Protein AF-Q4SYL7-F1 (afdb_monomer_lite)

InterPro domains:
  IPR001849 Pleckstrin homology domain [PS50003] (1-109)
  IPR011993 PH-like domain superfamily [G3DSA:2.30.29.30] (1-110)
  IPR050839 Rho-associated Serine/Threonine Kinase [PTHR22988] (1-117)
  IPR057529 MRCK/ROCK kinase, PH domain [PF25346] (6-106)

Sequence (123 aa):
NGKRGQQGWETKYVVLDGTKVSIYDSEPREDYIKPEEEFELCLPDGEVTVHGAVGASELINTAKSDIPYVLKLESHPHTSCWPGQSLYFMAPSFPDKQRWVAVLESVVGSHRGSREKVDGDAV

Structure (mmCIF, N/CA/C/O backbone):
data_AF-Q4SYL7-F1
#
_entry.id   AF-Q4SYL7-F1
#
loop_
_atom_site.group_PDB
_atom_site.id
_atom_site.type_symbol
_atom_site.label_atom_id
_atom_site.label_alt_id
_atom_site.label_comp_id
_atom_site.label_asym_id
_atom_site.label_entity_id
_atom_site.label_seq_id
_atom_site.pdbx_PDB_ins_code
_atom_site.Cartn_x
_atom_site.Cartn_y
_atom_site.Cartn_z
_atom_site.occupancy
_atom_site.B_iso_or_equiv
_atom_site.auth_seq_id
_atom_site.auth_comp_id
_atom_site.auth_asym_id
_atom_site.auth_atom_id
_atom_site.pdbx_PDB_model_num
ATOM 1 N N . ASN A 1 1 ? -3.426 25.487 -3.664 1.00 41.53 1 ASN A N 1
ATOM 2 C CA . ASN A 1 1 ? -4.581 25.210 -2.785 1.00 41.53 1 ASN A CA 1
ATOM 3 C C . ASN A 1 1 ? -4.777 23.698 -2.748 1.00 41.53 1 ASN A C 1
ATOM 5 O O . ASN A 1 1 ? -4.746 23.124 -3.825 1.00 41.53 1 ASN A O 1
ATOM 9 N N . GLY A 1 2 ? -4.933 23.095 -1.560 1.00 41.25 2 GLY A N 1
ATOM 10 C CA . GLY A 1 2 ? -5.080 21.638 -1.321 1.00 41.25 2 GLY A CA 1
ATOM 11 C C . GLY A 1 2 ? -3.734 20.897 -1.334 1.00 41.25 2 GLY A C 1
ATOM 12 O O . GLY A 1 2 ? -2.970 21.077 -2.264 1.00 41.25 2 GLY A O 1
ATOM 13 N N . LYS A 1 3 ? -3.279 20.125 -0.342 1.00 44.00 3 LYS A N 1
ATOM 14 C CA . LYS A 1 3 ? -3.955 19.264 0.639 1.00 44.00 3 LYS A CA 1
ATOM 15 C C . LYS A 1 3 ? -3.349 19.434 2.054 1.00 44.00 3 LYS A C 1
ATOM 17 O O . LYS A 1 3 ? -2.881 18.485 2.670 1.00 44.00 3 LYS A O 1
ATOM 22 N N . ARG A 1 4 ? -3.302 20.658 2.593 1.00 42.56 4 ARG A N 1
ATOM 23 C CA . ARG A 1 4 ? -3.040 20.861 4.034 1.00 42.56 4 ARG A CA 1
ATOM 24 C C . ARG A 1 4 ? -4.371 20.731 4.777 1.00 42.56 4 ARG A C 1
ATOM 26 O O . ARG A 1 4 ? -5.039 21.744 4.943 1.00 42.56 4 ARG A O 1
ATOM 33 N N . GLY A 1 5 ? -4.790 19.524 5.173 1.00 42.84 5 GLY A N 1
ATOM 34 C CA . GLY A 1 5 ? -5.946 19.433 6.079 1.00 42.84 5 GLY A CA 1
ATOM 35 C C . GLY A 1 5 ? -6.737 18.134 6.214 1.00 42.84 5 GLY A C 1
ATOM 36 O O . GLY A 1 5 ? -7.596 18.110 7.086 1.00 42.84 5 GLY A O 1
ATOM 37 N N . GLN A 1 6 ? -6.488 17.060 5.460 1.00 51.28 6 GLN A N 1
ATOM 38 C CA . GLN A 1 6 ? -7.107 15.766 5.793 1.00 51.28 6 GLN A CA 1
ATOM 39 C C . GLN A 1 6 ? -6.293 15.102 6.906 1.00 51.28 6 GLN A C 1
ATOM 41 O O . GLN A 1 6 ? -5.378 14.319 6.675 1.00 51.28 6 GLN A O 1
ATOM 46 N N . GLN A 1 7 ? -6.562 15.518 8.143 1.00 64.69 7 GLN A N 1
ATOM 47 C CA . GLN A 1 7 ? -6.047 14.848 9.332 1.00 64.69 7 GLN A CA 1
ATOM 48 C C . GLN A 1 7 ? -6.941 13.640 9.617 1.00 64.69 7 GLN A C 1
ATOM 50 O O . GLN A 1 7 ? -7.922 13.756 10.344 1.00 64.69 7 GLN A O 1
ATOM 55 N N . GLY A 1 8 ? -6.642 12.497 9.005 1.00 80.69 8 GLY A N 1
ATOM 56 C CA . GLY A 1 8 ? -7.377 11.263 9.263 1.00 80.69 8 GLY A CA 1
ATOM 57 C C . GLY A 1 8 ? -7.404 10.315 8.076 1.00 80.69 8 GLY A C 1
ATOM 58 O O . GLY A 1 8 ? -6.897 10.625 7.001 1.00 80.69 8 GLY A O 1
ATOM 59 N N . TRP A 1 9 ? -7.998 9.149 8.304 1.00 90.56 9 TRP A N 1
ATOM 60 C CA . TRP A 1 9 ? -8.211 8.134 7.282 1.00 90.56 9 TRP A CA 1
ATOM 61 C C . TRP A 1 9 ? -9.478 8.430 6.493 1.00 90.56 9 TRP A C 1
ATOM 63 O O . TRP A 1 9 ? -10.519 8.738 7.072 1.00 90.56 9 TRP A O 1
ATOM 73 N N . GLU A 1 10 ? -9.389 8.294 5.176 1.00 92.44 10 GLU A N 1
ATOM 74 C CA . GLU A 1 10 ? -10.528 8.412 4.275 1.00 92.44 10 GLU A CA 1
ATOM 75 C C . GLU A 1 10 ? -10.882 7.046 3.703 1.00 92.44 10 GLU A C 1
ATOM 77 O O . GLU A 1 10 ? -10.008 6.232 3.402 1.00 92.44 10 GLU A O 1
ATOM 82 N N . THR A 1 11 ? -12.180 6.794 3.544 1.00 93.44 11 THR A N 1
ATOM 83 C CA . THR A 1 11 ? -12.640 5.600 2.836 1.00 93.44 11 THR A CA 1
ATOM 84 C C . THR A 1 11 ? -12.582 5.883 1.344 1.00 93.44 11 THR A C 1
ATOM 86 O O . THR A 1 11 ? -13.200 6.835 0.877 1.00 93.44 11 THR A O 1
ATOM 89 N N . LYS A 1 12 ? -11.826 5.067 0.612 1.00 95.06 12 LYS A N 1
ATOM 90 C CA . LYS A 1 12 ? -11.645 5.163 -0.838 1.00 95.06 12 LYS A CA 1
ATOM 91 C C . LYS A 1 12 ? -11.805 3.784 -1.463 1.00 95.06 12 LYS A C 1
ATOM 93 O O . LYS A 1 12 ? -11.596 2.767 -0.798 1.00 95.06 12 LYS A O 1
ATOM 98 N N . TYR A 1 13 ? -12.160 3.749 -2.740 1.00 94.50 13 TYR A N 1
ATOM 99 C CA . TYR A 1 13 ? -12.181 2.524 -3.527 1.00 94.50 13 TYR A CA 1
ATOM 100 C C . TYR A 1 13 ? -10.840 2.368 -4.244 1.00 94.50 13 TYR A C 1
ATOM 102 O O . TYR A 1 13 ? -10.414 3.266 -4.966 1.00 94.50 13 TYR A O 1
ATOM 110 N N . VAL A 1 14 ? -10.156 1.248 -4.023 1.00 96.06 14 VAL A N 1
ATOM 111 C CA . VAL A 1 14 ? -8.808 1.007 -4.551 1.00 96.06 14 VAL A CA 1
ATOM 112 C C . VAL A 1 14 ? -8.849 -0.172 -5.508 1.00 96.06 14 VAL A C 1
ATOM 114 O O . VAL A 1 14 ? -9.326 -1.249 -5.153 1.00 96.06 14 VAL A O 1
ATOM 117 N N . VAL A 1 15 ? -8.323 0.035 -6.711 1.00 95.50 15 VAL A N 1
ATOM 118 C CA . VAL A 1 15 ? -8.198 -0.986 -7.752 1.00 95.50 15 VAL A CA 1
ATOM 119 C C . VAL A 1 15 ? -6.726 -1.229 -8.022 1.00 95.50 15 VAL A C 1
ATOM 121 O O . VAL A 1 15 ? -5.948 -0.285 -8.120 1.00 95.50 15 VAL A O 1
ATOM 124 N N . LEU A 1 16 ? -6.358 -2.497 -8.158 1.00 96.06 16 LEU A N 1
ATOM 125 C CA . LEU A 1 16 ? -5.083 -2.911 -8.724 1.00 96.06 16 LEU A CA 1
ATOM 126 C C . LEU A 1 16 ? -5.359 -3.532 -10.093 1.00 96.06 16 LEU A C 1
ATOM 128 O O . LEU A 1 16 ? -5.997 -4.581 -10.163 1.00 96.06 16 LEU A O 1
ATOM 132 N N . ASP A 1 17 ? -4.881 -2.883 -11.152 1.00 93.94 17 ASP A N 1
ATOM 133 C CA . ASP A 1 17 ? -4.980 -3.351 -12.535 1.00 93.94 17 ASP A CA 1
ATOM 134 C C . ASP A 1 17 ? -3.574 -3.462 -13.136 1.00 93.94 17 ASP A C 1
ATOM 136 O O . ASP A 1 17 ? -2.836 -2.478 -13.240 1.00 93.94 17 ASP A O 1
ATOM 140 N N . GLY A 1 18 ? -3.159 -4.690 -13.458 1.00 93.19 18 GLY A N 1
ATOM 141 C CA . GLY A 1 18 ? -1.791 -4.976 -13.888 1.00 93.19 18 GLY A CA 1
ATOM 142 C C . GLY A 1 18 ? -0.759 -4.535 -12.844 1.00 93.19 18 GLY A C 1
ATOM 143 O O . GLY A 1 18 ? -0.647 -5.137 -11.777 1.00 93.19 18 GLY A O 1
ATOM 144 N N . THR A 1 19 ? 0.007 -3.493 -13.167 1.00 94.00 19 THR A N 1
ATOM 145 C CA . THR A 1 19 ? 1.041 -2.905 -12.300 1.00 94.00 19 THR A CA 1
ATOM 146 C C . THR A 1 19 ? 0.618 -1.584 -11.665 1.00 94.00 19 THR A C 1
ATOM 148 O O . THR A 1 19 ? 1.390 -0.991 -10.916 1.00 94.00 19 THR A O 1
ATOM 151 N N . LYS A 1 20 ? -0.609 -1.122 -11.913 1.00 94.81 20 LYS A N 1
ATOM 152 C CA . LYS A 1 20 ? -1.081 0.182 -11.465 1.00 94.81 20 LYS A CA 1
ATOM 153 C C . LYS A 1 20 ? -2.106 0.058 -10.342 1.00 94.81 20 LYS A C 1
ATOM 155 O O . LYS A 1 20 ? -3.080 -0.683 -10.447 1.00 94.81 20 LYS A O 1
ATOM 160 N N . VAL A 1 21 ? -1.913 0.849 -9.290 1.00 96.56 21 VAL A N 1
ATOM 161 C CA . VAL A 1 21 ? -2.909 1.088 -8.243 1.00 96.56 21 VAL A CA 1
ATOM 162 C C . VAL A 1 21 ? -3.648 2.389 -8.544 1.00 96.56 21 VAL A C 1
ATOM 164 O O . VAL A 1 21 ? -3.022 3.435 -8.700 1.00 96.56 21 VAL A O 1
ATOM 167 N N . SER A 1 22 ? -4.974 2.334 -8.591 1.00 95.38 22 SER A N 1
ATOM 168 C CA . SER A 1 22 ? -5.856 3.474 -8.843 1.00 95.38 22 SER A CA 1
ATOM 169 C C . SER A 1 22 ? -6.804 3.677 -7.665 1.00 95.38 22 SER A C 1
ATOM 171 O O . SER A 1 22 ? -7.449 2.735 -7.204 1.00 95.38 22 SER A O 1
ATOM 173 N N . ILE A 1 23 ? -6.878 4.911 -7.170 1.00 95.25 23 ILE A N 1
ATOM 174 C CA . ILE A 1 23 ? -7.678 5.305 -6.008 1.00 95.25 23 ILE A CA 1
ATOM 175 C C . ILE A 1 23 ? -8.836 6.177 -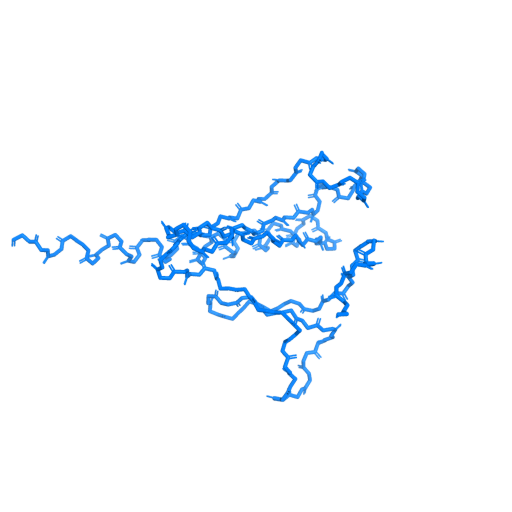6.486 1.00 95.25 23 ILE A C 1
ATOM 177 O O . ILE A 1 23 ? -8.633 7.175 -7.176 1.00 95.25 23 ILE A O 1
ATOM 181 N N . TYR A 1 24 ? -10.048 5.809 -6.094 1.00 94.25 24 TYR A N 1
ATOM 182 C CA . TYR A 1 24 ? -11.293 6.480 -6.439 1.00 94.25 24 TYR A CA 1
ATOM 183 C C . TYR A 1 24 ? -12.046 6.880 -5.172 1.00 94.25 24 TYR A C 1
ATOM 185 O O . TYR A 1 24 ? -11.940 6.222 -4.136 1.00 94.25 24 TYR A O 1
ATOM 193 N N . ASP A 1 25 ? -12.863 7.928 -5.261 1.00 91.75 25 ASP A N 1
ATOM 194 C CA . ASP A 1 25 ? -13.738 8.323 -4.152 1.00 91.75 25 ASP A CA 1
ATOM 195 C C . ASP A 1 25 ? -14.820 7.266 -3.865 1.00 91.75 25 ASP A C 1
ATOM 197 O O . ASP A 1 25 ? -15.172 6.999 -2.719 1.00 91.75 25 ASP A O 1
ATOM 201 N N . SER A 1 26 ? -15.301 6.599 -4.914 1.00 89.88 26 SER A N 1
ATOM 202 C CA . SER A 1 26 ? -16.298 5.532 -4.839 1.00 89.88 26 SER A CA 1
ATOM 203 C C . SER A 1 26 ? -16.064 4.484 -5.927 1.00 89.88 26 SER A C 1
ATOM 205 O O . SER A 1 26 ? -15.217 4.663 -6.802 1.00 89.88 26 SER A O 1
ATOM 207 N N . GLU A 1 27 ? -16.793 3.370 -5.851 1.00 89.94 27 GLU A N 1
ATOM 208 C CA . GLU A 1 27 ? -16.732 2.304 -6.853 1.00 89.94 27 GLU A CA 1
ATOM 209 C C . GLU A 1 27 ? -16.987 2.866 -8.267 1.00 89.94 27 GLU A C 1
ATOM 211 O O . GLU A 1 27 ? -18.020 3.512 -8.484 1.00 89.94 27 GLU A O 1
ATOM 216 N N . PRO A 1 28 ? -16.078 2.643 -9.234 1.00 85.81 28 PRO A N 1
ATOM 217 C CA . PRO A 1 28 ? -16.231 3.160 -10.583 1.00 85.81 28 PRO A CA 1
ATOM 218 C C . PRO A 1 28 ? -17.375 2.424 -11.302 1.00 85.81 28 PRO A C 1
ATOM 220 O O . PRO A 1 28 ? -17.265 1.247 -11.629 1.00 85.81 28 PRO A O 1
ATOM 223 N N . ARG A 1 29 ? -18.501 3.115 -11.525 1.00 81.00 29 ARG A N 1
ATOM 224 C CA . ARG A 1 29 ? -19.713 2.581 -12.185 1.00 81.00 29 ARG A CA 1
ATOM 225 C C . ARG A 1 29 ? -19.792 2.844 -13.689 1.00 81.00 29 ARG A C 1
ATOM 227 O O . ARG A 1 29 ? -20.640 2.261 -14.355 1.00 81.00 29 ARG A O 1
ATOM 234 N N . GLU A 1 30 ? -18.958 3.737 -14.207 1.00 76.00 30 GLU A N 1
ATOM 235 C CA . GLU A 1 30 ? -18.972 4.189 -15.600 1.00 76.00 30 GLU A CA 1
ATOM 236 C C . GLU A 1 30 ? -17.543 4.170 -16.151 1.00 76.00 30 GLU A C 1
ATOM 238 O O . GLU A 1 30 ? -16.600 4.483 -15.420 1.00 76.00 30 GLU A O 1
ATOM 243 N N . ASP A 1 31 ? -17.386 3.890 -17.449 1.00 66.25 31 ASP A N 1
ATOM 244 C CA . ASP A 1 31 ? -16.087 3.819 -18.146 1.00 66.25 31 ASP A CA 1
ATOM 245 C C . ASP A 1 31 ? -15.265 5.130 -18.109 1.00 66.25 31 ASP A C 1
ATOM 247 O O . ASP A 1 31 ? -14.123 5.170 -18.563 1.00 66.25 31 ASP A O 1
ATOM 251 N N . TYR A 1 32 ? -15.830 6.220 -17.575 1.00 65.06 32 TYR A N 1
ATOM 252 C CA . TYR A 1 32 ? -15.245 7.565 -17.576 1.00 65.06 32 TYR A CA 1
ATOM 253 C C . TYR A 1 32 ? -14.864 8.106 -16.195 1.00 65.06 32 TYR A C 1
ATOM 255 O O . TYR A 1 32 ? -14.452 9.265 -16.087 1.00 65.06 32 TYR A O 1
ATOM 263 N N . ILE A 1 33 ? -14.978 7.312 -15.128 1.00 81.50 33 ILE A N 1
ATOM 264 C CA . ILE A 1 33 ? -14.559 7.780 -13.805 1.00 81.50 33 ILE A CA 1
ATOM 265 C C . ILE A 1 33 ? -13.030 7.785 -13.750 1.00 81.50 33 ILE A C 1
ATOM 267 O O . ILE A 1 33 ? -12.374 6.747 -13.816 1.00 81.50 33 ILE A O 1
ATOM 271 N N . LYS A 1 34 ? -12.456 8.985 -13.637 1.00 87.62 34 LYS A N 1
ATOM 272 C CA . LYS A 1 34 ? -11.012 9.175 -13.513 1.00 87.62 34 LYS A CA 1
ATOM 273 C C . LYS A 1 34 ? -10.571 8.904 -12.067 1.00 87.62 34 LYS A C 1
ATOM 275 O O . LYS A 1 34 ? -11.236 9.398 -11.154 1.00 87.62 34 LYS A O 1
ATOM 280 N N . PRO A 1 35 ? -9.461 8.179 -11.842 1.00 91.69 35 PRO A N 1
ATOM 281 C CA . PRO A 1 35 ? -8.905 8.029 -10.502 1.00 91.69 35 PRO A CA 1
ATOM 282 C C . PRO A 1 35 ? -8.490 9.385 -9.922 1.00 91.69 35 PRO A C 1
ATOM 284 O O . PRO A 1 35 ? -7.993 10.261 -10.636 1.00 91.69 35 PRO A O 1
ATOM 287 N N . GLU A 1 36 ? -8.692 9.550 -8.617 1.00 91.12 36 GLU A N 1
ATOM 288 C CA . GLU A 1 36 ? -8.185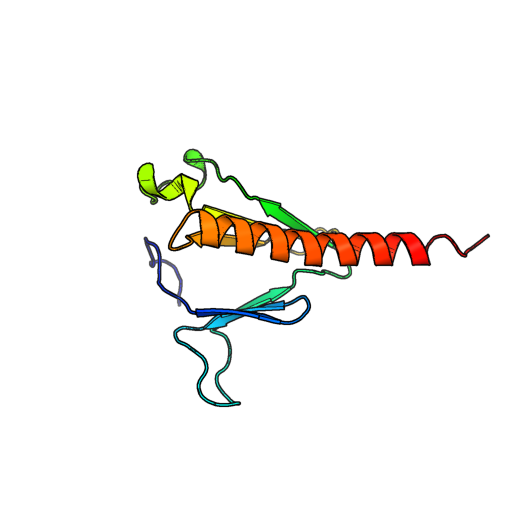 10.699 -7.863 1.00 91.12 36 GLU A CA 1
ATOM 289 C C . GLU A 1 36 ? -6.662 10.656 -7.762 1.00 91.12 36 GLU A C 1
ATOM 291 O O . GLU A 1 36 ? -5.998 11.694 -7.804 1.00 91.12 36 GLU A O 1
ATOM 296 N N . GLU A 1 37 ? -6.119 9.447 -7.629 1.00 92.00 37 GLU A N 1
ATOM 297 C CA . GLU A 1 37 ? -4.692 9.207 -7.494 1.00 92.00 37 GLU A CA 1
ATOM 298 C C . GLU A 1 37 ? -4.313 7.871 -8.140 1.00 92.00 37 GLU A C 1
ATOM 300 O O . GLU A 1 37 ? -5.068 6.899 -8.090 1.00 92.00 37 GLU A O 1
ATOM 305 N N . GLU A 1 38 ? -3.141 7.831 -8.768 1.00 92.81 38 GLU A N 1
ATOM 306 C CA . GLU A 1 38 ? -2.578 6.639 -9.401 1.00 92.81 38 GLU A CA 1
ATOM 307 C C . GLU A 1 38 ? -1.156 6.415 -8.878 1.00 92.81 38 GLU A C 1
ATOM 309 O O . GLU A 1 38 ? -0.406 7.370 -8.660 1.00 92.81 38 GLU A O 1
ATOM 314 N N . PHE A 1 39 ? -0.777 5.152 -8.701 1.00 92.75 39 PHE A N 1
ATOM 315 C CA . PHE A 1 39 ? 0.550 4.742 -8.260 1.00 92.75 39 PHE A CA 1
ATOM 316 C C . PHE A 1 39 ? 1.037 3.560 -9.092 1.00 92.75 39 PHE A C 1
ATOM 318 O O . PHE A 1 39 ? 0.371 2.529 -9.178 1.00 92.75 39 PHE A O 1
ATOM 325 N N . GLU A 1 40 ? 2.214 3.704 -9.690 1.00 92.81 40 GLU A N 1
ATOM 326 C CA . GLU A 1 40 ? 2.833 2.663 -10.506 1.00 92.81 40 GLU A CA 1
ATOM 327 C C . GLU A 1 40 ? 3.704 1.757 -9.628 1.00 92.81 40 GLU A C 1
ATOM 329 O O . GLU A 1 40 ? 4.650 2.222 -8.992 1.00 92.81 40 GLU A O 1
ATOM 334 N N . LEU A 1 41 ? 3.398 0.457 -9.589 1.00 92.50 41 LEU A N 1
ATOM 335 C CA . LEU A 1 41 ? 4.154 -0.532 -8.811 1.00 92.50 41 LEU A CA 1
ATOM 336 C C . LEU A 1 41 ? 5.454 -0.945 -9.504 1.00 92.50 41 LEU A C 1
ATOM 338 O O . LEU A 1 41 ? 6.341 -1.515 -8.872 1.00 92.50 41 LEU A O 1
ATOM 342 N N . CYS A 1 42 ? 5.558 -0.711 -10.811 1.00 88.69 42 CYS A N 1
ATOM 343 C CA . CYS A 1 42 ? 6.673 -1.142 -11.645 1.00 88.69 42 CYS A CA 1
ATOM 344 C C . CYS A 1 42 ? 7.303 0.065 -12.337 1.00 88.69 42 CYS A C 1
ATOM 346 O O . CYS A 1 42 ? 6.962 0.415 -13.465 1.00 88.69 42 CYS A O 1
ATOM 348 N N . LEU A 1 43 ? 8.227 0.721 -11.637 1.00 84.00 43 LEU A N 1
ATOM 349 C CA . LEU A 1 43 ? 8.939 1.878 -12.167 1.00 84.00 43 LEU A CA 1
ATOM 350 C C . LEU A 1 43 ? 10.067 1.434 -13.115 1.00 84.00 43 LEU A C 1
ATOM 352 O O . LEU A 1 43 ? 10.883 0.591 -12.726 1.00 84.00 43 LEU A O 1
ATOM 356 N N . PRO A 1 44 ? 10.182 2.030 -14.319 1.00 80.88 44 PRO A N 1
ATOM 357 C CA . PRO A 1 44 ? 11.314 1.778 -15.211 1.00 80.88 44 PRO A CA 1
ATOM 358 C C . PRO A 1 44 ? 12.659 2.067 -14.524 1.00 80.88 44 PRO A C 1
ATOM 360 O O . PRO A 1 44 ? 13.536 1.205 -14.481 1.00 80.88 44 PRO A O 1
ATOM 363 N N . ASP A 1 45 ? 12.760 3.229 -13.871 1.00 81.50 45 ASP A N 1
ATOM 364 C CA . ASP A 1 45 ? 13.990 3.759 -13.266 1.00 81.50 45 ASP A CA 1
ATOM 365 C C . ASP A 1 45 ? 13.862 3.940 -11.746 1.00 81.50 45 ASP A C 1
ATOM 367 O O . ASP A 1 45 ? 14.213 4.971 -11.165 1.00 81.50 45 ASP A O 1
ATOM 371 N N . GLY A 1 46 ? 13.315 2.934 -11.077 1.00 85.62 46 GLY A N 1
ATOM 372 C CA . GLY A 1 46 ? 13.212 2.923 -9.627 1.00 85.62 46 GLY A CA 1
ATOM 373 C C . GLY A 1 46 ? 12.779 1.571 -9.105 1.00 85.62 46 GLY A C 1
ATOM 374 O O . GLY A 1 46 ? 12.605 0.613 -9.862 1.00 85.62 46 GLY A O 1
ATOM 375 N N . GLU A 1 47 ? 12.568 1.523 -7.801 1.00 88.75 47 GLU A N 1
ATOM 376 C CA . GLU A 1 47 ? 11.980 0.372 -7.147 1.00 88.75 47 GLU A CA 1
ATOM 377 C C . GLU A 1 47 ? 10.775 0.762 -6.303 1.00 88.75 47 GLU A C 1
ATOM 379 O O . GLU A 1 47 ? 10.655 1.886 -5.816 1.00 88.75 47 GLU A O 1
ATOM 384 N N . VAL A 1 48 ? 9.873 -0.196 -6.137 1.00 92.94 48 VAL A N 1
ATOM 385 C CA . VAL A 1 48 ? 8.763 -0.103 -5.198 1.00 92.94 48 VAL A CA 1
ATOM 386 C C . VAL A 1 48 ? 8.954 -1.183 -4.145 1.00 92.94 48 VAL A C 1
ATOM 388 O O . VAL A 1 48 ? 9.356 -2.310 -4.459 1.00 92.94 48 VAL A O 1
ATOM 391 N N . THR A 1 49 ? 8.662 -0.825 -2.900 1.00 93.88 49 THR A N 1
ATOM 392 C CA . THR A 1 49 ? 8.688 -1.726 -1.751 1.00 93.88 49 THR A CA 1
ATOM 393 C C . THR A 1 49 ? 7.309 -1.758 -1.108 1.00 93.88 49 THR A C 1
ATOM 395 O O . THR A 1 49 ? 6.667 -0.723 -0.908 1.00 93.88 49 THR A O 1
ATOM 398 N N . VAL A 1 50 ? 6.845 -2.967 -0.793 1.00 96.88 50 VAL A N 1
ATOM 399 C CA . VAL A 1 50 ? 5.602 -3.201 -0.058 1.00 96.88 50 VAL A CA 1
ATOM 400 C C . VAL A 1 50 ? 5.965 -3.474 1.394 1.00 96.88 50 VAL A C 1
ATOM 402 O O . VAL A 1 50 ? 6.719 -4.395 1.695 1.00 96.88 50 VAL A O 1
ATOM 405 N N . HIS A 1 51 ? 5.426 -2.675 2.305 1.00 96.75 51 HIS A N 1
ATOM 406 C CA . HIS A 1 51 ? 5.628 -2.843 3.736 1.00 96.75 51 HIS A CA 1
ATOM 407 C C . HIS A 1 51 ? 4.332 -3.350 4.362 1.00 96.75 51 HIS A C 1
ATOM 409 O O . HIS A 1 51 ? 3.380 -2.597 4.581 1.00 96.75 51 HIS A O 1
ATOM 415 N N . GLY A 1 52 ? 4.305 -4.641 4.694 1.00 95.31 52 GLY A N 1
ATOM 416 C CA . GLY A 1 52 ? 3.197 -5.257 5.425 1.00 95.31 52 GLY A CA 1
ATOM 417 C C . GLY A 1 52 ? 3.128 -4.865 6.906 1.00 95.31 52 GLY A C 1
ATOM 418 O O . GLY A 1 52 ? 2.175 -5.229 7.589 1.00 95.31 52 GLY A O 1
ATOM 419 N N . ALA A 1 53 ? 4.110 -4.140 7.436 1.00 93.25 53 ALA A N 1
ATOM 420 C CA . ALA A 1 53 ? 4.098 -3.619 8.797 1.00 93.25 53 ALA A CA 1
ATOM 421 C C . ALA A 1 53 ? 4.630 -2.187 8.801 1.00 93.25 53 ALA A C 1
ATOM 423 O O . ALA A 1 53 ? 5.663 -1.906 8.197 1.00 93.25 53 ALA A O 1
ATOM 424 N N . VAL A 1 54 ? 3.921 -1.304 9.501 1.00 93.19 54 VAL A N 1
ATOM 425 C CA . VAL A 1 54 ? 4.247 0.120 9.615 1.00 93.19 54 VAL A CA 1
ATOM 426 C C . VAL A 1 54 ? 4.448 0.455 11.091 1.00 93.19 54 VAL A C 1
ATOM 428 O O . VAL A 1 54 ? 3.727 -0.046 11.958 1.00 93.19 54 VAL A O 1
ATOM 431 N N . GLY A 1 55 ? 5.457 1.270 11.397 1.00 89.81 55 GLY A N 1
ATOM 432 C CA . GLY A 1 55 ? 5.749 1.676 12.769 1.00 89.81 55 GLY A CA 1
ATOM 433 C C . GLY A 1 55 ? 4.744 2.708 13.281 1.00 89.81 55 GLY A C 1
ATOM 434 O O . GLY A 1 55 ? 4.385 3.642 12.572 1.00 89.81 55 GLY A O 1
ATOM 435 N N . ALA A 1 56 ? 4.338 2.616 14.550 1.00 87.50 56 ALA A N 1
ATOM 436 C CA . ALA A 1 56 ? 3.423 3.598 15.147 1.00 87.50 56 ALA A CA 1
ATOM 437 C C . ALA A 1 56 ? 3.978 5.040 15.132 1.00 87.50 56 ALA A C 1
ATOM 439 O O . ALA A 1 56 ? 3.212 5.997 15.107 1.00 87.50 56 ALA A O 1
ATOM 440 N N . SER A 1 57 ? 5.306 5.203 15.127 1.00 88.69 57 SER A N 1
ATOM 441 C CA . SER A 1 57 ? 5.979 6.505 15.019 1.00 88.69 57 SER A CA 1
ATOM 442 C C . SER A 1 57 ? 5.838 7.160 13.644 1.00 88.69 57 SER A C 1
ATOM 444 O O . SER A 1 57 ? 5.984 8.372 13.539 1.00 88.69 57 SER A O 1
ATOM 446 N N . GLU A 1 58 ? 5.568 6.374 12.601 1.00 89.06 58 GLU A N 1
ATOM 447 C CA . GLU A 1 58 ? 5.358 6.857 11.232 1.00 89.06 58 GLU A CA 1
ATOM 448 C C . GLU A 1 58 ? 3.945 7.435 11.054 1.00 89.06 58 GLU A C 1
ATOM 450 O O . GLU A 1 58 ? 3.729 8.335 10.249 1.00 89.06 58 GLU A O 1
ATOM 455 N N . LEU A 1 59 ? 2.988 6.973 11.869 1.00 90.06 59 LEU A N 1
ATOM 456 C CA . LEU A 1 59 ? 1.566 7.299 11.769 1.00 90.06 59 LEU A CA 1
ATOM 457 C C . LEU A 1 59 ? 1.046 7.969 13.047 1.00 90.06 59 LEU A C 1
ATOM 459 O O . LEU A 1 59 ? 0.158 7.455 13.727 1.00 90.06 59 LEU A O 1
ATOM 463 N N . ILE A 1 60 ? 1.575 9.154 13.358 1.00 87.31 60 ILE A N 1
ATOM 464 C CA . ILE A 1 60 ? 1.289 9.890 14.606 1.00 87.31 60 ILE A CA 1
ATOM 465 C C . ILE A 1 60 ? -0.201 10.196 14.850 1.00 87.31 60 ILE A C 1
ATOM 467 O O . ILE A 1 60 ? -0.606 10.373 15.995 1.00 87.31 60 ILE A O 1
ATOM 471 N N . ASN A 1 61 ? -1.014 10.230 13.789 1.00 87.75 61 ASN A N 1
ATOM 472 C CA . ASN A 1 61 ? -2.450 10.522 13.844 1.00 87.75 61 ASN A CA 1
ATOM 473 C C . ASN A 1 61 ? -3.327 9.266 13.677 1.00 87.75 61 ASN A C 1
ATOM 475 O O . ASN A 1 61 ? -4.507 9.378 13.362 1.00 87.75 61 ASN A O 1
ATOM 479 N N . THR A 1 62 ? -2.760 8.068 13.849 1.00 90.25 62 THR A N 1
ATOM 480 C CA . THR A 1 62 ? -3.487 6.792 13.753 1.00 90.25 62 THR A CA 1
ATOM 481 C C . THR A 1 62 ? -3.609 6.145 15.124 1.00 90.25 62 THR A C 1
ATOM 483 O O . THR A 1 62 ? -2.656 6.138 15.906 1.00 90.25 62 THR A O 1
ATOM 486 N N . ALA A 1 63 ? -4.779 5.583 15.438 1.00 91.50 63 ALA A N 1
ATOM 487 C CA . ALA A 1 63 ? -4.953 4.873 16.695 1.00 91.50 63 ALA A CA 1
ATOM 488 C C . ALA A 1 63 ? -4.050 3.632 16.735 1.00 91.50 63 ALA A C 1
ATOM 490 O O . ALA A 1 63 ? -3.898 2.911 15.749 1.00 91.50 63 ALA A O 1
ATOM 491 N N . LYS A 1 64 ? -3.468 3.341 17.904 1.00 91.19 64 LYS A N 1
ATOM 492 C CA . LYS A 1 64 ? -2.568 2.186 18.080 1.00 91.19 64 LYS A CA 1
ATOM 493 C C . LYS A 1 64 ? -3.239 0.851 17.743 1.00 91.19 64 LYS A C 1
ATOM 495 O O . LYS A 1 64 ? -2.555 -0.065 17.300 1.00 91.19 64 LYS A O 1
ATOM 500 N N . SER A 1 65 ? -4.553 0.756 17.956 1.00 93.94 65 SER A N 1
ATOM 501 C CA . SER A 1 65 ? -5.380 -0.399 17.588 1.00 93.94 65 SER A CA 1
ATOM 502 C C . SER A 1 65 ? -5.423 -0.653 16.088 1.00 93.94 65 SER A C 1
ATOM 504 O O . SER A 1 65 ? -5.641 -1.794 15.690 1.00 93.94 65 SER A O 1
ATOM 506 N N . ASP A 1 66 ? -5.203 0.384 15.278 1.00 94.06 66 ASP A N 1
ATOM 507 C CA . ASP A 1 66 ? -5.441 0.326 13.840 1.00 94.06 66 ASP A CA 1
ATOM 508 C C . ASP A 1 66 ? -4.150 0.069 13.053 1.00 94.06 66 ASP A C 1
ATOM 510 O O . AS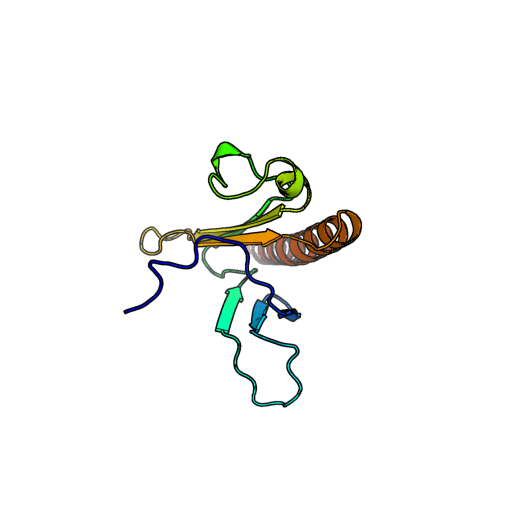P A 1 66 ? -4.191 -0.450 11.940 1.00 94.06 66 ASP A O 1
ATOM 514 N N . ILE A 1 67 ? -2.987 0.348 13.660 1.00 94.50 67 ILE A N 1
ATOM 515 C CA . ILE A 1 67 ? -1.651 0.089 13.095 1.00 94.50 67 ILE A CA 1
ATOM 516 C C . ILE A 1 67 ? -1.505 -1.331 12.509 1.00 94.50 67 ILE A C 1
ATOM 518 O O . ILE A 1 67 ? -0.957 -1.458 11.412 1.00 94.50 67 ILE A O 1
ATOM 522 N N . PRO A 1 68 ? -2.011 -2.412 13.145 1.00 95.50 68 PRO A N 1
ATOM 523 C CA . PRO A 1 68 ? -1.925 -3.758 12.582 1.00 95.50 68 PRO A CA 1
ATOM 524 C C . PRO A 1 68 ? -2.631 -3.932 11.232 1.00 95.50 68 PRO A C 1
ATOM 526 O O . PRO A 1 68 ? -2.296 -4.877 10.518 1.00 95.50 68 PRO A O 1
ATOM 529 N N . TYR A 1 69 ? -3.563 -3.049 10.862 1.00 96.75 69 TYR A N 1
ATOM 530 C CA . TYR A 1 69 ? -4.311 -3.094 9.600 1.00 96.75 69 TYR A CA 1
ATOM 531 C C . TYR A 1 69 ? -3.723 -2.193 8.510 1.00 96.75 69 TYR A C 1
ATOM 533 O O . TYR A 1 69 ? -4.218 -2.209 7.383 1.00 96.75 69 TYR A O 1
ATOM 541 N N . VAL A 1 70 ? -2.664 -1.439 8.821 1.00 96.75 70 VAL A N 1
ATOM 542 C CA . VAL A 1 70 ? -2.017 -0.544 7.862 1.00 96.75 70 VAL A CA 1
ATOM 543 C C . VAL A 1 70 ? -0.910 -1.266 7.092 1.00 96.75 70 VAL A C 1
ATOM 545 O O . VAL A 1 70 ? -0.137 -2.044 7.659 1.00 96.75 70 VAL A O 1
ATOM 548 N N . LEU A 1 71 ? -0.838 -0.992 5.792 1.00 97.56 71 LEU A N 1
ATOM 549 C CA . LEU A 1 71 ? 0.272 -1.333 4.902 1.00 97.56 71 LEU A CA 1
ATOM 550 C C . LEU A 1 71 ? 0.759 -0.070 4.180 1.00 97.56 71 LEU A C 1
ATOM 552 O O . LEU A 1 71 ? 0.001 0.893 4.038 1.00 97.56 71 LEU A O 1
ATOM 556 N N . LYS A 1 72 ? 2.013 -0.077 3.725 1.00 96.69 72 LYS A N 1
ATOM 557 C CA . LYS A 1 72 ? 2.634 1.044 3.007 1.00 96.69 72 LYS A CA 1
ATOM 558 C C . LYS A 1 72 ? 3.204 0.587 1.665 1.00 96.69 72 LYS A C 1
ATOM 560 O O . LYS A 1 72 ? 3.838 -0.463 1.589 1.00 96.69 72 LYS A O 1
ATOM 565 N N . LEU A 1 73 ? 3.001 1.399 0.634 1.00 95.75 73 LEU A N 1
ATOM 566 C CA . LEU A 1 73 ? 3.746 1.354 -0.620 1.00 95.75 73 LEU A CA 1
ATOM 567 C C . LEU A 1 73 ? 4.755 2.493 -0.630 1.00 95.75 73 LEU A C 1
ATOM 569 O O . LEU A 1 73 ? 4.384 3.633 -0.360 1.00 95.75 73 LEU A O 1
ATOM 573 N N . GLU A 1 74 ? 6.008 2.193 -0.947 1.00 93.44 74 GLU A N 1
ATOM 574 C CA . GLU A 1 74 ? 7.071 3.192 -1.016 1.00 93.44 74 GLU A CA 1
ATOM 575 C C . GLU A 1 74 ? 7.824 3.082 -2.337 1.00 93.44 74 GLU A C 1
ATOM 577 O O . GLU A 1 74 ? 8.357 2.019 -2.659 1.00 93.44 74 GLU A O 1
ATOM 582 N N . SER A 1 75 ? 7.864 4.171 -3.104 1.00 90.94 75 SER A N 1
ATOM 583 C CA . SER A 1 75 ? 8.686 4.268 -4.305 1.00 90.94 75 SER A CA 1
ATOM 584 C C . SER A 1 75 ? 10.026 4.930 -4.007 1.00 90.94 75 SER A C 1
ATOM 586 O O . SER A 1 75 ? 10.101 5.963 -3.342 1.00 90.94 75 SER A O 1
ATOM 588 N N . HIS A 1 76 ? 11.084 4.350 -4.561 1.00 86.75 76 HIS A N 1
ATOM 589 C CA . HIS A 1 76 ? 12.454 4.833 -4.476 1.00 86.75 76 HIS A CA 1
ATOM 590 C C . HIS A 1 76 ? 12.992 5.040 -5.901 1.00 86.75 76 HIS A C 1
ATOM 592 O O . HIS A 1 76 ? 13.404 4.080 -6.558 1.00 86.75 76 HIS A O 1
ATOM 598 N N . PRO A 1 77 ? 12.958 6.277 -6.425 1.00 82.19 77 PRO A N 1
ATOM 599 C CA . PRO A 1 77 ? 13.541 6.595 -7.725 1.00 82.19 77 PRO A CA 1
ATOM 600 C C . PRO A 1 77 ? 15.061 6.386 -7.704 1.00 82.19 77 PRO A C 1
ATOM 602 O O . PRO A 1 77 ? 15.734 6.822 -6.771 1.00 82.19 77 PRO A O 1
ATOM 605 N N . HIS A 1 78 ? 15.625 5.759 -8.740 1.00 76.50 78 HIS A N 1
ATOM 606 C CA . HIS A 1 78 ? 17.082 5.593 -8.858 1.00 76.50 78 HIS A CA 1
ATOM 607 C C . HIS A 1 78 ? 17.787 6.889 -9.279 1.00 76.50 78 HIS A C 1
ATOM 609 O O . HIS A 1 78 ? 18.984 7.061 -9.050 1.00 76.50 78 HIS A O 1
ATOM 615 N N . THR A 1 79 ? 17.053 7.821 -9.885 1.00 69.00 79 THR A N 1
ATOM 616 C CA . THR A 1 79 ? 17.558 9.144 -10.255 1.00 69.00 79 THR A CA 1
ATOM 617 C C . THR A 1 79 ? 17.188 10.172 -9.190 1.00 69.00 79 THR A C 1
ATOM 619 O O . THR A 1 79 ? 16.016 10.313 -8.845 1.00 69.00 79 THR A O 1
ATOM 622 N N . SER A 1 80 ? 18.163 10.957 -8.729 1.00 60.25 80 SER A N 1
ATOM 623 C CA . SER A 1 80 ? 18.048 11.915 -7.614 1.00 60.25 80 SER A CA 1
ATOM 624 C C . SER A 1 80 ? 17.065 13.082 -7.822 1.00 60.25 80 SER A C 1
ATOM 626 O O . SER A 1 80 ? 16.974 13.963 -6.970 1.00 60.25 80 SER A O 1
ATOM 628 N N . CYS A 1 81 ? 16.377 13.149 -8.963 1.00 55.31 81 CYS A N 1
ATOM 629 C CA . CYS A 1 81 ? 15.509 14.259 -9.355 1.00 55.31 81 CYS A CA 1
ATOM 630 C C . CYS A 1 81 ? 14.042 14.109 -8.921 1.00 55.31 81 CYS A C 1
ATOM 632 O O . CYS A 1 81 ? 13.294 15.077 -9.053 1.00 55.31 81 CYS A O 1
ATOM 634 N N . TRP A 1 82 ? 13.639 12.966 -8.358 1.00 59.62 82 TRP A N 1
ATOM 635 C CA . TRP A 1 82 ? 12.275 12.754 -7.868 1.00 59.62 82 TRP A CA 1
ATOM 636 C C . TRP A 1 82 ? 12.285 12.304 -6.404 1.00 59.62 82 TRP A C 1
ATOM 638 O O . TRP A 1 82 ? 13.011 11.368 -6.065 1.00 59.62 82 TRP A O 1
ATOM 648 N N . PRO A 1 83 ? 11.517 12.954 -5.511 1.00 70.19 83 PRO A N 1
ATOM 649 C CA . PRO A 1 83 ? 11.350 12.449 -4.157 1.00 70.19 83 PRO A CA 1
ATOM 650 C C . PRO A 1 83 ? 10.584 11.122 -4.205 1.00 70.19 83 PRO A C 1
ATOM 652 O O . PRO A 1 83 ? 9.648 10.972 -4.992 1.00 70.19 83 PRO A O 1
ATOM 655 N N . GLY A 1 84 ? 10.972 10.170 -3.358 1.00 79.88 84 GLY A N 1
ATOM 656 C CA . GLY A 1 84 ? 10.187 8.956 -3.156 1.00 79.88 84 GLY A CA 1
ATOM 657 C C . GLY A 1 84 ? 8.770 9.280 -2.682 1.00 79.88 84 GLY A C 1
ATOM 658 O O . GLY A 1 84 ? 8.557 10.255 -1.955 1.00 79.88 84 GLY A O 1
ATOM 659 N N . GLN A 1 85 ? 7.797 8.480 -3.107 1.00 87.25 85 GLN A N 1
ATOM 660 C CA . GLN A 1 85 ? 6.397 8.626 -2.717 1.00 87.25 85 GLN A CA 1
ATOM 661 C C . GLN A 1 85 ? 6.012 7.491 -1.772 1.00 87.25 85 GLN A C 1
ATOM 663 O O . GLN A 1 85 ? 6.303 6.329 -2.037 1.00 87.25 85 GLN A O 1
ATOM 668 N N . SER A 1 86 ? 5.327 7.828 -0.679 1.00 90.81 86 SER A N 1
ATOM 669 C CA . SER A 1 86 ? 4.749 6.857 0.250 1.00 90.81 86 SER A CA 1
ATOM 670 C C . SER A 1 86 ? 3.228 6.938 0.227 1.00 90.81 86 SER A C 1
ATOM 672 O O . SER A 1 86 ? 2.672 8.023 0.391 1.00 90.81 86 SER A O 1
ATOM 674 N N . LEU A 1 87 ? 2.567 5.793 0.067 1.00 93.25 87 LEU A N 1
ATOM 675 C CA . LEU A 1 87 ? 1.122 5.640 0.218 1.00 93.25 87 LEU A CA 1
ATOM 676 C C . LEU A 1 87 ? 0.820 4.668 1.3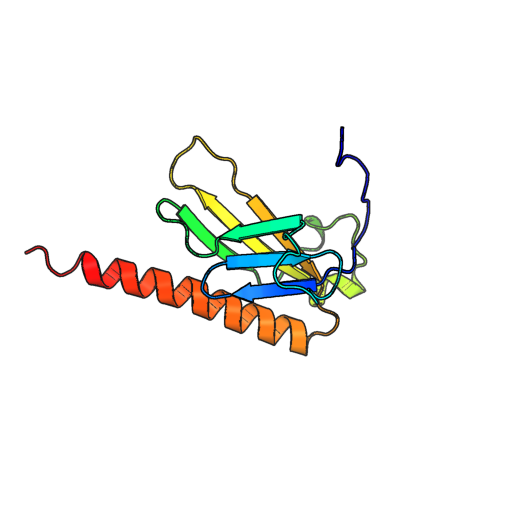45 1.00 93.25 87 LEU A C 1
ATOM 678 O O . LEU A 1 87 ? 1.443 3.614 1.437 1.00 93.25 87 LEU A O 1
ATOM 682 N N . TYR A 1 88 ? -0.164 5.004 2.173 1.00 94.69 88 TYR A N 1
ATOM 683 C CA . TYR A 1 88 ? -0.605 4.160 3.276 1.00 94.69 88 TYR A CA 1
ATOM 684 C C . TYR A 1 88 ? -2.052 3.745 3.055 1.00 94.69 88 TYR A C 1
ATOM 686 O O . TYR A 1 88 ? -2.906 4.586 2.783 1.00 94.69 88 TYR A O 1
ATOM 694 N N . PHE A 1 89 ? -2.334 2.458 3.231 1.00 95.81 89 PHE A N 1
ATOM 695 C CA . PHE A 1 89 ? -3.688 1.920 3.178 1.00 95.81 89 PHE A CA 1
ATOM 696 C C . PHE A 1 89 ? -4.029 1.280 4.512 1.00 95.81 89 PHE A C 1
ATOM 698 O O . PHE A 1 89 ? -3.270 0.452 5.013 1.00 95.81 89 PHE A O 1
ATOM 705 N N . MET A 1 90 ? -5.188 1.630 5.062 1.00 96.56 90 MET A N 1
ATOM 706 C CA . MET A 1 90 ? -5.790 0.908 6.175 1.00 96.56 90 MET A CA 1
ATOM 707 C C . MET A 1 90 ? -6.819 -0.073 5.620 1.00 96.56 90 MET A C 1
ATOM 709 O O . MET A 1 90 ? -7.815 0.335 5.026 1.00 96.56 90 MET A O 1
ATOM 713 N N . ALA A 1 91 ? -6.578 -1.368 5.802 1.00 97.06 91 ALA A N 1
ATOM 714 C CA . ALA A 1 91 ? -7.537 -2.390 5.410 1.00 97.06 91 ALA A CA 1
ATOM 715 C C . ALA A 1 91 ? -8.685 -2.488 6.436 1.00 97.06 91 ALA A C 1
ATOM 717 O O . ALA A 1 91 ? -8.455 -2.291 7.630 1.00 97.06 91 ALA A O 1
ATOM 718 N N . PRO A 1 92 ? -9.903 -2.877 6.019 1.00 95.06 92 PRO A N 1
ATOM 719 C CA . PRO A 1 92 ? -11.035 -3.053 6.935 1.00 95.06 92 PRO A CA 1
ATOM 720 C C . PRO A 1 92 ? -10.872 -4.270 7.861 1.00 95.06 92 PRO A C 1
ATOM 722 O O . PRO A 1 92 ? -11.588 -4.403 8.852 1.00 95.06 92 PRO A O 1
ATOM 725 N N . SER A 1 93 ? -9.948 -5.181 7.538 1.00 97.00 93 SER A N 1
ATOM 726 C CA . SER A 1 93 ? -9.644 -6.362 8.339 1.00 97.00 93 SER A CA 1
ATOM 727 C C . SER A 1 93 ? -8.207 -6.845 8.113 1.00 97.00 93 SER A C 1
ATOM 729 O O . SER A 1 93 ? -7.571 -6.534 7.102 1.00 97.00 93 SER A O 1
ATOM 731 N N . PHE A 1 94 ? -7.681 -7.647 9.043 1.00 96.25 94 PHE A N 1
ATOM 732 C CA . PHE A 1 94 ? -6.351 -8.245 8.889 1.00 96.25 94 PHE A CA 1
ATOM 733 C C . PHE A 1 94 ? -6.268 -9.234 7.708 1.00 96.25 94 PHE A C 1
ATOM 735 O O . PHE A 1 94 ? -5.287 -9.172 6.968 1.00 96.25 94 PHE A O 1
ATOM 742 N N . PRO A 1 95 ? -7.270 -10.104 7.457 1.00 98.06 95 PRO A N 1
ATOM 743 C CA . PRO A 1 95 ? -7.295 -10.920 6.243 1.00 98.06 95 PRO A CA 1
ATOM 744 C C . PRO A 1 95 ? -7.238 -10.099 4.952 1.00 98.06 95 PRO A C 1
ATOM 746 O O . PRO A 1 95 ? -6.502 -10.465 4.038 1.00 98.06 95 PRO A O 1
ATOM 749 N N . ASP A 1 96 ? -7.960 -8.977 4.878 1.00 97.75 96 ASP A N 1
ATOM 750 C CA . ASP A 1 96 ? -7.927 -8.120 3.689 1.00 97.75 96 ASP A CA 1
ATOM 751 C C . ASP A 1 96 ? -6.561 -7.461 3.518 1.00 97.75 96 ASP A C 1
ATOM 753 O O . ASP A 1 96 ? -6.014 -7.477 2.417 1.00 97.75 96 ASP A O 1
ATOM 757 N N . LYS A 1 97 ? -5.946 -6.990 4.611 1.00 97.88 97 LYS A N 1
ATOM 758 C CA . LYS A 1 97 ? -4.554 -6.525 4.592 1.00 97.88 97 LYS A CA 1
ATOM 759 C C . LYS A 1 97 ? -3.618 -7.592 4.026 1.00 97.88 97 LYS A C 1
ATOM 761 O O . LYS A 1 97 ? -2.809 -7.285 3.159 1.00 97.88 97 LYS A O 1
ATOM 766 N N . GLN A 1 98 ? -3.700 -8.830 4.516 1.00 98.19 98 GLN A N 1
ATOM 767 C CA . GLN A 1 98 ? -2.818 -9.915 4.071 1.00 98.19 98 GLN A CA 1
ATOM 768 C C . GLN A 1 98 ? -2.996 -10.219 2.579 1.00 98.19 98 GLN A C 1
ATOM 770 O O . GLN A 1 98 ? -2.004 -10.401 1.879 1.00 98.19 98 GLN A O 1
ATOM 775 N N . ARG A 1 99 ? -4.238 -10.216 2.074 1.00 98.31 99 ARG A N 1
ATOM 776 C CA . ARG A 1 99 ? -4.514 -10.375 0.636 1.00 98.31 99 ARG A CA 1
ATOM 777 C C . ARG A 1 99 ? -3.884 -9.256 -0.187 1.00 98.31 99 ARG A C 1
ATOM 779 O O . ARG A 1 99 ? -3.234 -9.546 -1.186 1.00 98.31 99 ARG A O 1
ATOM 786 N N . TRP A 1 100 ? -4.050 -8.006 0.248 1.00 98.25 100 TRP A N 1
ATOM 787 C CA . TRP A 1 100 ? -3.464 -6.844 -0.420 1.00 98.25 100 TRP A CA 1
ATOM 788 C C . TRP A 1 100 ? -1.936 -6.892 -0.429 1.00 98.25 100 TRP A C 1
ATOM 790 O O . TRP A 1 100 ? -1.335 -6.738 -1.485 1.00 98.25 100 TRP A O 1
ATOM 800 N N . VAL A 1 101 ? -1.300 -7.166 0.713 1.00 98.31 101 VAL A N 1
ATOM 801 C CA . VAL A 1 101 ? 0.163 -7.309 0.793 1.00 98.31 101 VAL A CA 1
ATOM 802 C C . VAL A 1 101 ? 0.648 -8.395 -0.168 1.00 98.31 101 VAL A C 1
ATOM 804 O O . VAL A 1 101 ? 1.506 -8.117 -0.998 1.00 98.31 101 VAL A O 1
ATOM 807 N N . ALA A 1 102 ? 0.037 -9.583 -0.137 1.00 97.81 102 ALA A N 1
ATOM 808 C CA . ALA A 1 102 ? 0.452 -10.703 -0.976 1.00 97.81 102 ALA A CA 1
ATOM 809 C C . ALA A 1 102 ? 0.339 -10.407 -2.482 1.00 97.81 102 ALA A C 1
ATOM 811 O O . ALA A 1 102 ? 1.251 -10.736 -3.243 1.00 97.81 102 ALA A O 1
ATOM 812 N N . VAL A 1 103 ? -0.759 -9.784 -2.935 1.00 97.81 103 VAL A N 1
ATOM 813 C CA . VAL A 1 103 ? -0.922 -9.460 -4.364 1.00 97.81 103 VAL A CA 1
ATOM 814 C C . VAL A 1 103 ? 0.030 -8.347 -4.805 1.00 97.81 103 VAL A C 1
ATOM 816 O O . VAL A 1 103 ? 0.644 -8.461 -5.864 1.00 97.81 103 VAL A O 1
ATOM 819 N N . LEU A 1 104 ? 0.228 -7.313 -3.980 1.00 97.62 104 LEU A N 1
ATOM 820 C CA . LEU A 1 104 ? 1.145 -6.211 -4.281 1.00 97.62 104 LEU A CA 1
ATOM 821 C C . LEU A 1 104 ? 2.599 -6.705 -4.345 1.00 97.62 104 LEU A C 1
ATOM 823 O O . LEU A 1 104 ? 3.316 -6.388 -5.293 1.00 97.62 104 LEU A O 1
ATOM 827 N N . GLU A 1 105 ? 3.019 -7.531 -3.382 1.00 96.25 105 GLU A N 1
ATOM 828 C CA . GLU A 1 105 ? 4.343 -8.164 -3.374 1.00 96.25 105 GLU A CA 1
ATOM 829 C C . GLU A 1 105 ? 4.542 -9.071 -4.591 1.00 96.25 105 GLU A C 1
ATOM 831 O O . GLU A 1 105 ? 5.610 -9.053 -5.202 1.00 96.25 105 GLU A O 1
ATOM 836 N N . SER A 1 106 ? 3.515 -9.831 -4.986 1.00 95.50 106 SER A N 1
ATOM 837 C CA . SER A 1 106 ? 3.573 -10.693 -6.169 1.00 95.50 106 SER A CA 1
ATOM 838 C C . SER A 1 106 ? 3.780 -9.897 -7.460 1.00 95.50 106 SER A C 1
ATOM 840 O O . SER A 1 106 ? 4.617 -10.283 -8.281 1.00 95.50 106 SER A O 1
ATOM 842 N N . VAL A 1 107 ? 3.077 -8.772 -7.631 1.00 95.12 107 VAL A N 1
ATOM 843 C CA . VAL A 1 107 ? 3.232 -7.893 -8.802 1.00 95.12 107 VAL A CA 1
ATOM 844 C C . VAL A 1 107 ? 4.631 -7.271 -8.837 1.00 95.12 107 VAL A C 1
ATOM 846 O O . VAL A 1 107 ? 5.332 -7.394 -9.843 1.00 95.12 107 VAL A O 1
ATOM 849 N N . VAL A 1 108 ? 5.080 -6.682 -7.722 1.00 92.81 108 VAL A N 1
ATOM 850 C CA . VAL A 1 108 ? 6.419 -6.072 -7.609 1.00 92.81 108 VAL A CA 1
ATOM 851 C C . VAL A 1 108 ? 7.526 -7.112 -7.831 1.00 92.81 108 VAL A C 1
ATOM 853 O O . VAL A 1 108 ? 8.479 -6.862 -8.573 1.00 92.81 108 VAL A O 1
ATOM 856 N N . GLY A 1 109 ? 7.404 -8.297 -7.230 1.00 89.69 109 GLY A N 1
ATOM 857 C CA . GLY A 1 109 ? 8.375 -9.384 -7.362 1.00 89.69 109 GLY A CA 1
ATOM 858 C C . GLY A 1 109 ? 8.449 -9.958 -8.779 1.00 89.69 109 GLY A C 1
ATOM 859 O O . GLY A 1 109 ? 9.543 -10.215 -9.284 1.00 89.69 109 GLY A O 1
ATOM 860 N N . SER A 1 110 ? 7.306 -10.094 -9.460 1.00 86.19 110 SER A N 1
ATOM 861 C CA . SER A 1 110 ? 7.254 -10.579 -10.848 1.00 86.19 110 SER A CA 1
ATOM 862 C C . SER A 1 110 ? 7.976 -9.636 -11.814 1.00 86.19 110 SER A C 1
ATOM 864 O O . SER A 1 110 ? 8.663 -10.093 -12.729 1.00 86.19 110 SER A O 1
ATOM 866 N N . HIS A 1 111 ? 7.883 -8.321 -11.593 1.00 78.56 111 HIS A N 1
ATOM 867 C CA . HIS A 1 111 ? 8.579 -7.338 -12.420 1.00 78.56 111 HIS A CA 1
ATOM 868 C C . HIS A 1 111 ? 10.101 -7.385 -12.231 1.00 78.56 111 HIS A C 1
ATOM 870 O O . HIS A 1 111 ? 10.837 -7.381 -13.222 1.00 78.56 111 HIS A O 1
ATOM 876 N N . ARG A 1 112 ? 10.584 -7.525 -10.986 1.00 72.50 112 ARG A N 1
ATOM 877 C CA . ARG A 1 112 ? 12.021 -7.699 -10.698 1.00 72.50 112 ARG A CA 1
ATOM 878 C C . ARG A 1 112 ? 12.592 -8.926 -11.421 1.00 72.50 112 ARG A C 1
ATOM 880 O O . ARG A 1 112 ? 13.538 -8.789 -12.193 1.00 72.50 112 ARG A O 1
ATOM 887 N N . GLY A 1 113 ? 11.923 -10.076 -11.304 1.00 62.09 113 GLY A N 1
ATOM 888 C CA . GLY A 1 113 ? 12.359 -11.317 -11.954 1.00 62.09 113 GLY A CA 1
ATOM 889 C C . GLY A 1 113 ? 12.314 -11.289 -13.490 1.00 62.09 113 GLY A C 1
ATOM 890 O O . GLY A 1 113 ? 12.989 -12.087 -14.138 1.00 62.09 113 GLY A O 1
ATOM 891 N N . SER A 1 114 ? 11.540 -10.379 -14.095 1.00 61.88 114 SER A N 1
ATOM 892 C CA . SER A 1 114 ? 11.554 -10.154 -15.548 1.00 61.88 114 SER A CA 1
ATOM 893 C C . SER A 1 114 ? 12.747 -9.305 -16.014 1.00 61.88 114 SER A C 1
ATOM 895 O O . SER A 1 114 ? 13.303 -9.583 -17.074 1.00 61.88 114 SER A O 1
ATOM 897 N N . ARG A 1 115 ? 13.198 -8.335 -15.200 1.00 57.78 115 ARG A N 1
ATOM 898 C CA . ARG A 1 115 ? 14.394 -7.509 -15.466 1.00 57.78 115 ARG A CA 1
ATOM 899 C C . ARG A 1 115 ? 15.693 -8.298 -15.334 1.00 57.78 115 ARG A C 1
ATOM 901 O O . ARG A 1 115 ? 16.601 -8.102 -16.129 1.00 57.78 115 ARG A O 1
ATOM 908 N N . GLU A 1 116 ? 15.766 -9.233 -14.393 1.00 54.59 1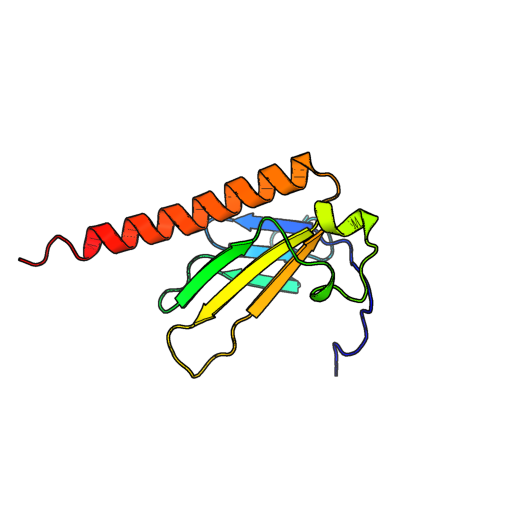16 GLU A N 1
ATOM 909 C CA . GLU A 1 116 ? 16.959 -10.077 -14.212 1.00 54.59 116 GLU A CA 1
ATOM 910 C C . GLU A 1 116 ? 17.183 -11.053 -15.381 1.00 54.59 116 GLU A C 1
ATOM 912 O O . GLU A 1 116 ? 18.313 -11.436 -15.666 1.00 54.59 116 GLU A O 1
ATOM 917 N N . LYS A 1 117 ? 16.121 -11.438 -16.101 1.00 50.62 117 LYS A N 1
ATOM 918 C CA . LYS A 1 117 ? 16.218 -12.369 -17.237 1.00 50.62 117 LYS A CA 1
ATOM 919 C C . LYS A 1 117 ? 16.674 -11.725 -18.543 1.00 50.62 117 LYS A C 1
ATOM 921 O O . LYS A 1 117 ? 17.156 -12.444 -19.408 1.00 50.62 117 LYS A O 1
ATOM 926 N N . VAL A 1 118 ? 16.512 -10.413 -18.708 1.00 52.06 118 VAL A N 1
ATOM 927 C CA . VAL A 1 118 ? 16.909 -9.716 -19.947 1.00 52.06 118 VAL A CA 1
ATOM 928 C C . VAL A 1 118 ? 18.380 -9.295 -19.955 1.00 52.06 118 VAL A C 1
ATOM 930 O O . VAL A 1 118 ? 18.928 -9.079 -21.028 1.00 52.06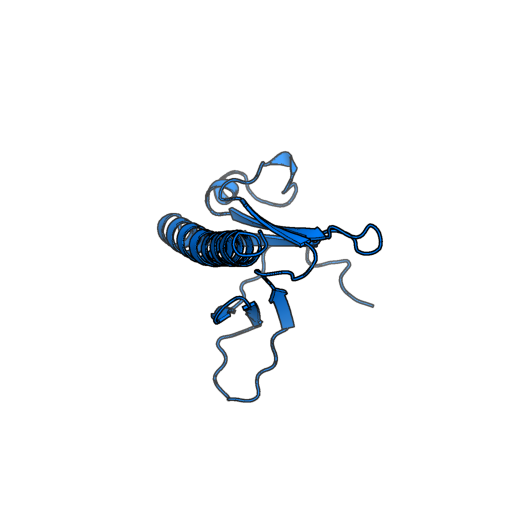 118 VAL A O 1
ATOM 933 N N . ASP A 1 119 ? 19.036 -9.237 -18.794 1.00 45.78 119 ASP A N 1
ATOM 934 C CA . ASP A 1 119 ? 20.463 -8.886 -18.682 1.00 45.78 119 ASP A CA 1
ATOM 935 C C . ASP A 1 119 ? 21.398 -10.109 -18.819 1.00 45.78 119 ASP A C 1
ATOM 937 O O . ASP A 1 119 ? 22.600 -9.973 -19.021 1.00 45.78 119 ASP A O 1
ATOM 941 N N . GLY A 1 120 ? 20.849 -11.330 -18.753 1.00 43.75 120 GLY A N 1
ATOM 942 C CA . GLY A 1 120 ? 21.613 -12.583 -18.819 1.00 43.75 120 GLY A CA 1
ATOM 943 C C . GLY A 1 120 ? 21.944 -13.100 -20.227 1.00 43.75 120 GLY A C 1
ATOM 944 O O . GLY A 1 120 ? 22.644 -14.104 -20.335 1.00 43.75 120 GLY A O 1
ATOM 945 N N . ASP A 1 121 ? 21.459 -12.446 -21.287 1.00 45.78 121 ASP A N 1
ATOM 946 C CA . ASP A 1 121 ? 21.613 -12.877 -22.694 1.00 45.78 121 ASP A CA 1
ATOM 947 C C . ASP A 1 121 ? 22.537 -11.939 -23.503 1.00 45.78 121 ASP A C 1
ATOM 949 O O . ASP A 1 121 ? 22.435 -11.811 -24.722 1.00 45.78 121 ASP A O 1
ATOM 953 N N . ALA A 1 122 ? 23.453 -11.254 -22.814 1.00 45.22 122 ALA A N 1
ATOM 954 C CA . ALA A 1 122 ? 24.546 -10.503 -23.425 1.00 45.22 122 ALA A CA 1
ATOM 955 C C . ALA A 1 122 ? 25.900 -11.083 -22.977 1.00 45.22 122 ALA A C 1
ATOM 957 O O . ALA A 1 122 ? 26.560 -10.536 -22.093 1.00 45.22 122 ALA A O 1
ATOM 958 N N . VAL A 1 123 ? 26.314 -12.203 -23.582 1.00 36.88 123 VAL A N 1
ATOM 959 C CA . VAL A 1 123 ? 27.694 -12.729 -23.523 1.00 36.88 123 VAL A CA 1
ATOM 960 C C . VAL A 1 123 ? 28.191 -13.113 -24.909 1.00 36.88 123 VAL A C 1
ATOM 962 O O . VAL A 1 123 ? 27.401 -13.701 -25.681 1.00 36.88 123 VAL A O 1
#

Secondary structure (DSSP, 8-state):
---S---S----EEEEETTEEEEESS---STT---SEEEESS-TTEEEEEES---TTT-TTS-TTTGGGEEEEEEEESSTTS---EEEEE-SSHHHHHHHHHHHHHHHHHHHHHHHHHSTT--

Radius of gyration: 16.31 Å; chains: 1; bounding box: 47×38×42 Å

pLDDT: mean 83.88, std 16.87, range [36.88, 98.31]

Organism: Tetraodon nigroviridis (NCBI:txid99883)

Foldseek 3Di:
DDDPDPLDDADWDWDDDQQKIFTHNDDDPDPPGHGPDMDGCQDPQWHKDKAQADDCVVNVSDDPVQRNQKIKIWIDGNDPPDDIDIDMDGDPDNVRSVVVSVVSCVSRVVNVVVVVVVVVPDD